Protein AF-A0A3B3ZY08-F1 (afdb_monomer_lite)

Structure (mmCIF, N/CA/C/O backbone):
data_AF-A0A3B3ZY08-F1
#
_entry.id   AF-A0A3B3ZY08-F1
#
loop_
_atom_site.group_PDB
_atom_site.id
_atom_site.type_symbol
_atom_site.label_atom_id
_atom_site.label_alt_id
_atom_site.label_comp_id
_atom_site.label_asym_id
_atom_site.label_entity_id
_atom_site.label_seq_id
_atom_site.pdbx_PDB_ins_code
_atom_site.Cartn_x
_atom_site.Cartn_y
_atom_site.Cartn_z
_atom_site.occupancy
_atom_site.B_iso_or_equiv
_atom_site.auth_seq_id
_atom_site.auth_comp_id
_atom_site.auth_asym_id
_atom_site.auth_atom_id
_atom_site.pdbx_PDB_model_num
ATOM 1 N N . MET A 1 1 ? -16.412 -16.515 36.771 1.00 48.78 1 MET A N 1
ATOM 2 C CA . MET A 1 1 ? -16.840 -15.881 35.507 1.00 48.78 1 MET A CA 1
ATOM 3 C C . MET A 1 1 ? -15.886 -16.313 34.415 1.00 48.78 1 MET A C 1
ATOM 5 O O . MET A 1 1 ? -14.696 -16.053 34.522 1.00 48.78 1 MET A O 1
ATOM 9 N N . SER A 1 2 ? -16.398 -17.057 33.443 1.00 55.22 2 SER A N 1
ATOM 10 C CA . SER A 1 2 ? -15.639 -17.601 32.320 1.00 55.22 2 SER A CA 1
ATOM 11 C C . SER A 1 2 ? -15.196 -16.471 31.382 1.00 55.22 2 SER A C 1
ATOM 13 O O . SER A 1 2 ? -16.023 -15.644 31.014 1.00 55.22 2 SER A O 1
ATOM 15 N N . LEU A 1 3 ? -13.926 -16.449 30.965 1.00 60.41 3 LEU A N 1
ATOM 16 C CA . LEU A 1 3 ? -13.352 -15.532 29.957 1.00 60.41 3 LEU A CA 1
ATOM 17 C C . LEU A 1 3 ? -13.955 -15.709 28.539 1.00 60.41 3 LEU A C 1
ATOM 19 O O . LEU A 1 3 ? -13.409 -15.201 27.565 1.00 60.41 3 LEU A O 1
ATOM 23 N N . LEU A 1 4 ? -15.032 -16.488 28.409 1.00 60.06 4 LEU A N 1
ATOM 24 C CA . LEU A 1 4 ? -15.537 -17.033 27.150 1.00 60.06 4 LEU A CA 1
ATOM 25 C C . LEU A 1 4 ? -16.946 -16.530 26.786 1.00 60.06 4 LEU A C 1
ATOM 27 O O . LEU A 1 4 ? -17.534 -17.053 25.846 1.00 60.06 4 LEU A O 1
ATOM 31 N N . ASP A 1 5 ? -17.498 -15.539 27.492 1.00 60.53 5 ASP A N 1
ATOM 32 C CA . ASP A 1 5 ? -18.883 -15.091 27.276 1.00 60.53 5 ASP A CA 1
ATOM 33 C C . ASP A 1 5 ? -18.957 -13.676 26.672 1.00 60.53 5 ASP A C 1
ATOM 35 O O . ASP A 1 5 ? -19.109 -12.670 27.364 1.00 60.53 5 ASP A O 1
ATOM 39 N N . GLY A 1 6 ? -18.778 -13.595 25.352 1.00 70.19 6 GLY A N 1
ATOM 40 C CA . GLY A 1 6 ? -18.955 -12.382 24.553 1.00 70.19 6 GLY A CA 1
ATOM 41 C C . GLY A 1 6 ? -18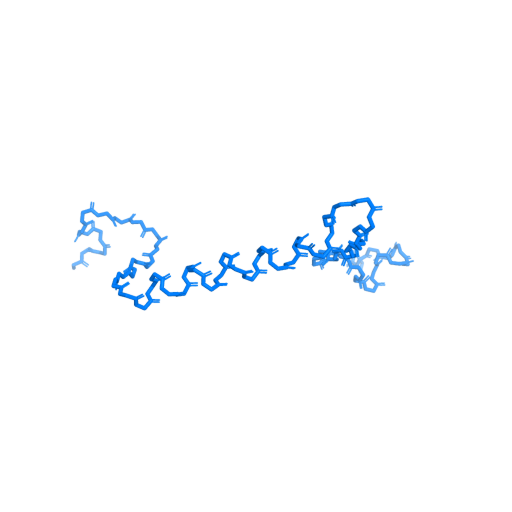.969 -12.724 23.056 1.00 70.19 6 GLY A C 1
ATOM 42 O O . GLY A 1 6 ? -18.166 -13.552 22.628 1.00 70.19 6 GLY A O 1
ATOM 43 N N . PRO A 1 7 ? -19.856 -12.127 22.235 1.00 63.69 7 PRO A N 1
ATOM 44 C CA . PRO A 1 7 ? -20.336 -12.720 20.978 1.00 63.69 7 PRO A CA 1
ATOM 45 C C . PRO A 1 7 ? -19.316 -12.857 19.836 1.00 63.69 7 PRO A C 1
ATOM 47 O O . PRO A 1 7 ? -19.693 -13.331 18.772 1.00 63.69 7 PRO A O 1
ATOM 50 N N . LEU A 1 8 ? -18.044 -12.495 20.019 1.00 60.62 8 LEU A N 1
ATOM 51 C CA . LEU A 1 8 ? -16.961 -12.728 19.060 1.00 60.62 8 LEU A CA 1
ATOM 52 C C . LEU A 1 8 ? -15.626 -12.804 19.820 1.00 60.62 8 LEU A C 1
ATOM 54 O O . LEU A 1 8 ? -14.908 -11.808 19.902 1.00 60.62 8 LEU A O 1
ATOM 58 N N . ASN A 1 9 ? -15.277 -13.963 20.388 1.00 65.00 9 ASN A N 1
ATOM 59 C CA . ASN A 1 9 ? -13.918 -14.186 20.891 1.00 65.00 9 ASN A CA 1
ATOM 60 C C . ASN A 1 9 ? -12.959 -14.381 19.704 1.00 65.00 9 ASN A C 1
ATOM 62 O O . ASN A 1 9 ? -12.591 -15.495 19.339 1.00 65.00 9 ASN A O 1
ATOM 66 N N . VAL A 1 10 ? -12.620 -13.273 19.051 1.00 64.81 10 VAL A N 1
ATOM 67 C CA . VAL A 1 10 ? -11.470 -13.185 18.158 1.00 64.81 10 VAL A CA 1
ATOM 68 C C . VAL A 1 10 ? -10.285 -12.842 19.050 1.00 64.81 10 VAL A C 1
ATOM 70 O O . VAL A 1 10 ? -10.359 -11.875 19.805 1.00 64.81 10 VAL A O 1
ATOM 73 N N . LEU A 1 11 ? -9.189 -13.599 18.965 1.00 72.50 11 LEU A N 1
ATOM 74 C CA . LEU A 1 11 ? -7.907 -13.171 19.526 1.00 72.50 11 LEU A CA 1
ATOM 75 C C . LEU A 1 11 ? -7.490 -11.873 18.808 1.00 72.50 11 LEU A C 1
ATOM 77 O O . LEU A 1 11 ? -6.881 -11.915 17.743 1.00 72.50 11 LEU A O 1
ATOM 81 N N . GLY A 1 12 ? -7.902 -10.714 19.327 1.00 71.94 12 GLY A N 1
ATOM 82 C CA . GLY A 1 12 ? -7.675 -9.430 18.672 1.00 71.94 12 GLY A CA 1
ATOM 83 C C . GLY A 1 12 ? -8.388 -8.257 19.343 1.00 71.94 12 GLY A C 1
ATOM 84 O O . GLY A 1 12 ? -9.446 -8.399 19.949 1.00 71.94 12 GLY A O 1
ATOM 85 N N . GLN A 1 13 ? -7.800 -7.068 19.216 1.00 77.62 13 GLN A N 1
ATOM 86 C CA . GLN A 1 13 ? -8.368 -5.826 19.735 1.00 77.62 13 GLN A CA 1
ATOM 87 C C . GLN A 1 13 ? -9.140 -5.105 18.623 1.00 77.62 13 GLN A C 1
ATOM 89 O O . GLN A 1 13 ? -8.551 -4.680 17.629 1.00 77.62 13 GLN A O 1
ATOM 94 N N . ARG A 1 14 ? -10.457 -4.928 18.784 1.00 80.00 14 ARG A N 1
ATOM 95 C CA . ARG A 1 14 ? -11.266 -4.117 17.861 1.00 80.00 14 ARG A CA 1
ATOM 96 C C . ARG A 1 14 ? -11.229 -2.654 18.289 1.00 80.00 14 ARG A C 1
ATOM 98 O O . ARG A 1 14 ? -11.759 -2.300 19.336 1.00 80.00 14 ARG A O 1
ATOM 105 N N . THR A 1 15 ? -10.659 -1.799 17.451 1.00 83.19 15 THR A N 1
ATOM 106 C CA . THR A 1 15 ? -10.714 -0.340 17.601 1.00 83.19 15 THR A CA 1
ATOM 107 C C . THR A 1 15 ? -11.641 0.256 16.535 1.00 83.19 15 THR A C 1
ATOM 109 O O . THR A 1 15 ? -11.877 -0.334 15.480 1.00 83.19 15 THR A O 1
ATOM 112 N N . SER A 1 16 ? -12.275 1.395 16.816 1.00 87.94 16 SER A N 1
ATOM 113 C CA . SER A 1 16 ? -13.222 2.047 15.897 1.00 87.94 16 SER A CA 1
ATOM 114 C C . SER A 1 16 ? -13.199 3.566 16.079 1.00 87.94 16 SER A C 1
ATOM 116 O O . SER A 1 16 ? -12.744 4.059 17.107 1.00 87.94 16 SER A O 1
ATOM 118 N N . GLY A 1 17 ? -13.686 4.304 15.078 1.00 93.19 17 GLY A N 1
ATOM 119 C CA . GLY A 1 17 ? -13.715 5.770 15.075 1.00 93.19 17 GLY A CA 1
ATOM 120 C C . GLY A 1 17 ? -12.730 6.403 14.091 1.00 93.19 17 GLY A C 1
ATOM 121 O O . GLY A 1 17 ? -12.041 5.710 13.341 1.00 93.19 17 GLY A O 1
ATOM 122 N N . GLU A 1 18 ? -12.684 7.736 14.085 1.00 94.25 18 GLU A N 1
ATOM 123 C CA . GLU A 1 18 ? -11.911 8.515 13.108 1.00 94.25 18 GLU A CA 1
ATOM 124 C C . GLU A 1 18 ? -10.409 8.249 13.189 1.00 94.25 18 GLU A C 1
ATOM 126 O O . GLU A 1 18 ? -9.759 8.045 12.171 1.00 94.25 18 GLU A O 1
ATOM 131 N N . PHE A 1 19 ? -9.872 8.150 14.404 1.00 93.50 19 PHE A N 1
ATOM 132 C CA . PHE A 1 19 ? -8.449 7.913 14.628 1.00 93.50 19 PHE A CA 1
ATOM 133 C C . PHE A 1 19 ? -7.939 6.642 13.928 1.00 93.50 19 PHE A C 1
ATOM 135 O O . PHE A 1 19 ? -6.898 6.668 13.276 1.00 93.50 19 PHE A O 1
ATOM 142 N N . VAL A 1 20 ? -8.711 5.552 13.993 1.00 93.12 20 VAL A N 1
ATOM 143 C CA . VAL A 1 20 ? -8.368 4.277 13.342 1.00 93.12 20 VAL A CA 1
ATOM 144 C C . VAL A 1 20 ? -8.391 4.417 11.819 1.00 93.12 20 VAL A C 1
ATOM 146 O O . VAL A 1 20 ? -7.524 3.877 11.136 1.00 93.12 20 VAL A O 1
ATOM 149 N N . ARG A 1 21 ? -9.338 5.187 11.265 1.00 94.75 21 ARG A N 1
ATOM 150 C CA . ARG A 1 21 ? -9.386 5.469 9.821 1.00 94.75 21 ARG A CA 1
ATOM 151 C C . ARG A 1 21 ? -8.159 6.253 9.371 1.00 94.75 21 ARG A C 1
ATOM 153 O O . ARG A 1 21 ? -7.520 5.858 8.399 1.00 94.75 21 ARG A O 1
ATOM 160 N N . THR A 1 22 ? -7.789 7.298 10.107 1.00 96.75 22 THR A N 1
ATOM 161 C CA . THR A 1 22 ? -6.593 8.100 9.820 1.00 96.75 22 THR A CA 1
ATOM 162 C C . THR A 1 22 ? -5.325 7.252 9.886 1.00 96.75 22 THR A C 1
ATOM 164 O O . THR A 1 22 ? -4.500 7.319 8.977 1.00 96.75 22 THR A O 1
ATOM 167 N N . GLN A 1 23 ? -5.181 6.397 10.905 1.00 95.38 23 GLN A N 1
ATOM 168 C CA . GLN A 1 23 ? -4.055 5.462 11.010 1.00 95.38 23 GLN A CA 1
ATOM 169 C C . GLN A 1 23 ? -3.977 4.499 9.823 1.00 95.38 23 GLN A C 1
ATOM 171 O O . GLN A 1 23 ? -2.900 4.319 9.257 1.00 95.38 23 GLN A O 1
ATOM 176 N N . ASN A 1 24 ? -5.109 3.935 9.400 1.00 95.25 24 ASN A N 1
ATOM 177 C CA . ASN A 1 24 ? -5.153 3.025 8.256 1.00 95.25 24 ASN A CA 1
ATOM 178 C C . ASN A 1 24 ? -4.749 3.724 6.950 1.00 95.25 24 ASN A C 1
ATOM 180 O O . ASN A 1 24 ? -3.992 3.160 6.160 1.00 95.25 24 ASN A O 1
ATOM 184 N N . VAL A 1 25 ? -5.200 4.964 6.732 1.00 97.31 25 VAL A N 1
ATOM 185 C CA . VAL A 1 25 ? -4.811 5.758 5.553 1.00 97.31 25 VAL A CA 1
ATOM 186 C C . VAL A 1 25 ? -3.317 6.070 5.575 1.00 97.31 25 VAL A C 1
ATOM 188 O O . VAL A 1 25 ? -2.652 5.916 4.552 1.00 97.31 25 VAL A O 1
ATOM 191 N N . MET A 1 26 ? -2.764 6.454 6.729 1.00 97.62 26 MET A N 1
ATOM 192 C CA . MET A 1 26 ? -1.324 6.687 6.866 1.00 97.62 26 MET A CA 1
ATOM 193 C C . MET A 1 26 ? -0.517 5.417 6.588 1.00 97.62 26 MET A C 1
ATOM 195 O O . MET A 1 26 ? 0.457 5.473 5.843 1.00 97.62 26 MET A O 1
ATOM 199 N N . ALA A 1 27 ? -0.935 4.266 7.120 1.00 96.69 27 ALA A N 1
ATOM 200 C CA . ALA A 1 27 ? -0.274 2.990 6.862 1.00 96.69 27 ALA A CA 1
ATOM 201 C C . ALA A 1 27 ? -0.281 2.640 5.363 1.00 96.69 27 ALA A C 1
ATOM 203 O O . ALA A 1 27 ? 0.767 2.329 4.794 1.00 96.69 27 ALA A O 1
ATOM 204 N N . ALA A 1 28 ? -1.435 2.769 4.702 1.00 97.88 28 ALA A N 1
ATOM 205 C CA . ALA A 1 28 ? -1.559 2.529 3.267 1.00 97.88 28 ALA A CA 1
ATOM 206 C C . ALA A 1 28 ? -0.694 3.495 2.439 1.00 97.88 28 ALA A C 1
ATOM 208 O O . ALA A 1 28 ? -0.009 3.069 1.509 1.00 97.88 28 ALA A O 1
ATOM 209 N N . ALA A 1 29 ? -0.673 4.781 2.798 1.00 97.75 29 ALA A N 1
ATOM 210 C CA . ALA A 1 29 ? 0.154 5.785 2.134 1.00 97.75 29 ALA A CA 1
ATOM 211 C C . ALA A 1 29 ? 1.654 5.486 2.286 1.00 97.75 29 ALA A C 1
ATOM 213 O O . ALA A 1 29 ? 2.408 5.630 1.323 1.00 97.75 29 ALA A O 1
ATOM 214 N N . THR A 1 30 ? 2.088 5.026 3.462 1.00 96.69 30 THR A N 1
ATOM 215 C CA . THR A 1 30 ? 3.475 4.609 3.706 1.00 96.69 30 THR A CA 1
ATOM 216 C C . THR A 1 30 ? 3.870 3.455 2.792 1.00 96.69 30 THR A C 1
ATOM 218 O O . THR A 1 30 ? 4.884 3.552 2.104 1.00 96.69 30 THR A O 1
ATOM 221 N N . ILE A 1 31 ? 3.043 2.409 2.702 1.00 95.50 31 ILE A N 1
ATOM 222 C CA . ILE A 1 31 ? 3.297 1.267 1.808 1.00 95.50 31 ILE A CA 1
ATOM 223 C C . ILE A 1 31 ? 3.328 1.722 0.344 1.00 95.50 31 ILE A C 1
ATOM 225 O O . ILE A 1 31 ? 4.239 1.363 -0.403 1.00 95.50 31 ILE A O 1
ATOM 229 N N . ALA A 1 32 ? 2.385 2.575 -0.062 1.00 96.69 32 ALA A N 1
ATOM 230 C CA . ALA A 1 32 ? 2.358 3.135 -1.409 1.00 96.69 32 ALA A CA 1
ATOM 231 C C . ALA A 1 32 ? 3.638 3.922 -1.731 1.00 96.69 32 ALA A C 1
ATOM 233 O O . ALA A 1 32 ? 4.156 3.833 -2.840 1.00 96.69 32 ALA A O 1
ATOM 234 N N . ASN A 1 33 ? 4.184 4.669 -0.771 1.00 94.75 33 ASN A N 1
ATOM 235 C CA . ASN A 1 33 ? 5.425 5.416 -0.963 1.00 94.75 33 ASN A CA 1
ATOM 236 C C . ASN A 1 33 ? 6.658 4.509 -1.107 1.00 94.75 33 ASN A C 1
ATOM 238 O O . ASN A 1 33 ? 7.559 4.866 -1.864 1.00 94.75 33 ASN A O 1
ATOM 242 N N . ILE A 1 34 ? 6.687 3.337 -0.459 1.00 93.50 34 ILE A N 1
ATOM 243 C CA . ILE A 1 34 ? 7.772 2.351 -0.622 1.00 93.50 34 ILE A CA 1
ATOM 244 C C . ILE A 1 34 ? 7.866 1.904 -2.084 1.00 93.50 34 ILE A C 1
ATOM 246 O O . ILE A 1 34 ? 8.941 1.965 -2.684 1.00 93.50 34 ILE A O 1
ATOM 250 N N . VAL A 1 35 ? 6.732 1.507 -2.668 1.00 94.06 35 VAL A N 1
ATOM 251 C CA . VAL A 1 35 ? 6.682 1.004 -4.049 1.00 94.06 35 VAL A CA 1
ATOM 252 C C . VAL A 1 35 ? 6.719 2.121 -5.088 1.00 94.06 35 VAL A C 1
ATOM 254 O O . VAL A 1 35 ? 7.197 1.897 -6.193 1.00 94.06 35 VAL A O 1
ATOM 257 N N . LYS A 1 36 ? 6.283 3.343 -4.745 1.00 95.19 36 LYS A N 1
ATOM 258 C CA . LYS A 1 36 ? 6.248 4.498 -5.661 1.00 95.19 36 LYS A CA 1
ATOM 259 C C . LYS A 1 36 ? 7.596 4.760 -6.324 1.00 95.19 36 LYS A C 1
ATOM 261 O O . LYS A 1 36 ? 7.641 5.030 -7.518 1.00 95.19 36 LYS A O 1
ATOM 266 N N . SER A 1 37 ? 8.686 4.662 -5.566 1.00 93.19 37 SER A N 1
ATOM 267 C CA . SER A 1 37 ? 10.033 4.871 -6.110 1.00 93.19 37 SER A CA 1
ATOM 268 C C . SER A 1 37 ? 10.510 3.763 -7.053 1.00 93.19 37 SER A C 1
ATOM 270 O O . SER A 1 37 ? 11.503 3.970 -7.731 1.00 93.19 37 SER A O 1
ATOM 272 N N . SER A 1 38 ? 9.820 2.622 -7.108 1.00 93.81 38 SER A N 1
ATOM 273 C CA . SER A 1 38 ? 10.173 1.446 -7.916 1.00 93.81 38 SER A CA 1
ATOM 274 C C . SER A 1 38 ? 9.299 1.292 -9.167 1.00 93.81 38 SER A C 1
ATOM 276 O O . SER A 1 38 ? 9.396 0.291 -9.869 1.00 93.81 38 SER A O 1
ATOM 278 N N . LEU A 1 39 ? 8.425 2.262 -9.456 1.00 93.06 39 LEU A N 1
ATOM 279 C CA . LEU A 1 39 ? 7.499 2.204 -10.588 1.00 93.06 39 LEU A CA 1
ATOM 280 C C . LEU A 1 39 ? 8.072 2.869 -11.847 1.00 93.06 39 LEU A C 1
ATOM 282 O O . LEU A 1 39 ? 8.646 3.955 -11.791 1.00 93.06 39 LEU A O 1
ATOM 286 N N . GLY A 1 40 ? 7.797 2.259 -13.002 1.00 91.19 40 GLY A N 1
ATOM 287 C CA . GLY A 1 40 ? 8.126 2.798 -14.322 1.00 91.19 40 GLY A CA 1
ATOM 288 C C . GLY A 1 40 ? 9.486 2.341 -14.866 1.00 91.19 40 GLY A C 1
ATOM 289 O O . GLY A 1 40 ? 10.214 1.613 -14.198 1.00 91.19 40 GLY A O 1
ATOM 290 N N . PRO A 1 41 ? 9.847 2.769 -16.090 1.00 88.94 41 PRO A N 1
ATOM 291 C CA . PRO A 1 41 ? 11.071 2.327 -16.772 1.00 88.94 41 PRO A CA 1
ATOM 292 C C . PRO A 1 41 ? 12.371 2.807 -16.102 1.00 88.94 41 PRO A C 1
ATOM 294 O O . PRO A 1 41 ? 13.447 2.357 -16.474 1.00 88.94 41 PRO A O 1
ATOM 297 N N . VAL A 1 42 ? 12.269 3.721 -15.132 1.00 93.31 42 VAL A N 1
ATOM 298 C CA . VAL A 1 42 ? 13.377 4.273 -14.331 1.00 93.31 42 VAL A CA 1
ATOM 299 C C . VAL A 1 42 ? 13.142 4.079 -12.827 1.00 93.31 42 VAL A C 1
ATOM 301 O O . VAL A 1 42 ? 13.622 4.862 -12.009 1.00 93.31 42 VAL A O 1
ATOM 304 N N . GLY A 1 43 ? 12.345 3.072 -12.457 1.00 94.06 43 GLY A N 1
ATOM 305 C CA . GLY A 1 43 ? 12.128 2.710 -11.060 1.00 94.06 43 GLY A CA 1
ATOM 306 C C . GLY A 1 43 ? 13.438 2.330 -10.362 1.00 94.06 43 GLY A C 1
ATOM 307 O O . GLY A 1 43 ? 14.335 1.752 -10.967 1.00 94.06 43 GLY A O 1
ATOM 308 N N . LEU A 1 44 ? 13.545 2.671 -9.080 1.00 93.94 44 LEU A N 1
ATOM 309 C CA . LEU A 1 44 ? 14.655 2.298 -8.209 1.00 93.94 44 LEU A CA 1
ATOM 310 C C . LEU A 1 44 ? 14.430 0.914 -7.600 1.00 93.94 44 LEU A C 1
ATOM 312 O O . LEU A 1 44 ? 13.340 0.615 -7.100 1.00 93.94 44 LEU A O 1
ATOM 316 N N . ASP A 1 45 ? 15.496 0.125 -7.529 1.00 92.50 45 ASP A N 1
ATOM 317 C CA . ASP A 1 45 ? 15.478 -1.164 -6.846 1.00 92.50 45 ASP A CA 1
ATOM 318 C C . ASP A 1 45 ? 15.469 -0.994 -5.322 1.00 92.50 45 ASP A C 1
ATOM 320 O O . ASP A 1 45 ? 16.033 -0.049 -4.757 1.00 92.50 45 ASP A O 1
ATOM 324 N N . LYS A 1 46 ? 14.818 -1.933 -4.632 1.00 91.81 46 LYS A N 1
ATOM 325 C CA . LYS A 1 46 ? 14.849 -2.036 -3.171 1.00 91.81 46 LYS A CA 1
ATOM 326 C C . LYS A 1 46 ? 15.622 -3.283 -2.776 1.00 91.81 46 LYS A C 1
ATOM 328 O O . LYS A 1 46 ? 15.311 -4.374 -3.239 1.00 91.81 46 LYS A O 1
ATOM 333 N N . MET A 1 47 ? 16.587 -3.119 -1.877 1.00 90.88 47 MET A N 1
ATOM 334 C CA . MET A 1 47 ? 17.212 -4.240 -1.186 1.00 90.88 47 MET A CA 1
ATOM 335 C C . MET A 1 47 ? 16.407 -4.515 0.083 1.00 90.88 47 MET A C 1
ATOM 337 O O . MET A 1 47 ? 16.478 -3.750 1.043 1.00 90.88 47 MET A O 1
ATOM 341 N N . LEU A 1 48 ? 15.591 -5.565 0.046 1.00 87.38 48 LEU A N 1
ATOM 342 C CA . LEU A 1 48 ? 14.841 -6.045 1.202 1.00 87.38 48 LEU A CA 1
ATOM 343 C C . LEU A 1 48 ? 15.667 -7.141 1.869 1.00 87.38 48 LEU A C 1
ATOM 345 O O . LEU A 1 48 ? 16.063 -8.106 1.219 1.00 87.38 48 LEU A O 1
ATOM 349 N N . VAL A 1 49 ? 15.971 -6.945 3.146 1.00 86.12 49 VAL A N 1
ATOM 350 C CA . VAL A 1 49 ? 16.714 -7.900 3.963 1.00 86.12 49 VAL A CA 1
ATOM 3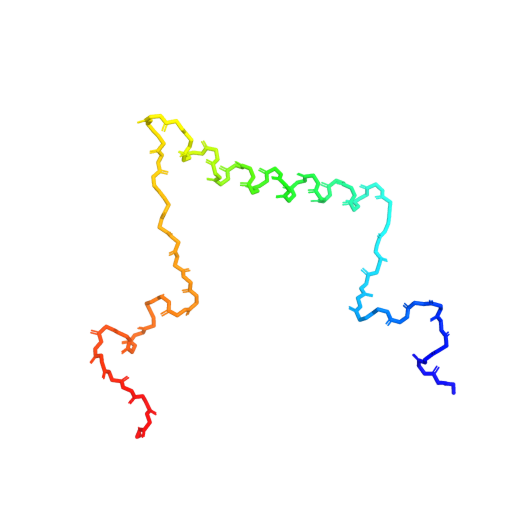51 C C . VAL A 1 49 ? 15.748 -8.399 5.024 1.00 86.12 49 VAL A C 1
ATOM 353 O O . VAL A 1 49 ? 15.272 -7.609 5.836 1.00 86.12 49 VAL A O 1
ATOM 356 N N . ASP A 1 50 ? 15.431 -9.688 4.970 1.00 85.31 50 ASP A N 1
ATOM 357 C CA . ASP A 1 50 ? 14.608 -10.348 5.984 1.00 85.31 50 ASP A CA 1
ATOM 358 C C . ASP A 1 50 ? 15.422 -10.590 7.265 1.00 85.31 50 ASP A C 1
ATOM 360 O O . ASP A 1 50 ? 16.646 -10.477 7.260 1.00 85.31 50 ASP A O 1
ATOM 364 N N . ASP A 1 51 ? 14.771 -11.006 8.353 1.00 78.88 51 ASP A N 1
ATOM 365 C CA . ASP A 1 51 ? 15.415 -11.217 9.664 1.00 78.88 51 ASP A CA 1
ATOM 366 C C . ASP A 1 51 ? 16.554 -12.265 9.654 1.00 78.88 51 ASP A C 1
ATOM 368 O O . ASP A 1 51 ? 17.394 -12.301 10.552 1.00 78.88 51 ASP A O 1
ATOM 372 N N . ILE A 1 52 ? 16.607 -13.124 8.630 1.00 73.19 52 ILE A N 1
ATOM 373 C CA . ILE A 1 52 ? 17.672 -14.124 8.404 1.00 73.19 52 ILE A CA 1
ATOM 374 C C . ILE A 1 52 ? 18.831 -13.532 7.575 1.00 73.19 52 ILE A C 1
ATOM 376 O O . ILE A 1 52 ? 19.949 -14.059 7.537 1.00 73.19 52 ILE A O 1
ATOM 380 N N . GLY A 1 53 ? 18.576 -12.425 6.888 1.00 64.44 53 GLY A N 1
ATOM 381 C CA . GLY A 1 53 ? 19.501 -11.752 6.001 1.00 64.44 53 GLY A CA 1
ATOM 382 C C . GLY A 1 53 ? 20.614 -11.064 6.782 1.00 64.44 53 GLY A C 1
ATOM 383 O O . GLY A 1 53 ? 20.420 -10.024 7.399 1.00 64.44 53 GLY A O 1
ATOM 384 N N . PHE A 1 54 ? 21.812 -11.643 6.690 1.00 57.81 54 PHE A N 1
ATOM 385 C CA . PHE A 1 54 ? 23.065 -11.126 7.252 1.00 57.81 54 PHE A CA 1
ATOM 386 C C . PHE A 1 54 ? 23.260 -11.309 8.767 1.00 57.81 54 PHE A C 1
ATOM 388 O O . PHE A 1 54 ? 23.942 -10.523 9.424 1.00 57.81 54 PHE A O 1
ATOM 395 N N . GLY A 1 55 ? 22.755 -12.410 9.330 1.00 61.22 55 GLY A N 1
ATOM 396 C CA . GLY A 1 55 ? 23.320 -12.924 10.578 1.00 61.22 55 GLY A CA 1
ATOM 397 C C . GLY A 1 55 ? 24.807 -13.289 10.385 1.00 61.22 55 GLY A C 1
ATOM 398 O O . GLY A 1 55 ? 25.153 -13.844 9.335 1.00 61.22 55 GLY A O 1
ATOM 399 N N . PRO A 1 56 ? 25.694 -13.046 11.373 1.00 57.62 56 PRO A N 1
ATOM 400 C CA . PRO A 1 56 ? 27.139 -13.303 11.256 1.00 57.62 56 PRO A CA 1
ATOM 401 C C . PRO A 1 56 ? 27.480 -14.766 10.918 1.00 57.62 56 PRO A C 1
ATOM 403 O O . PRO A 1 56 ? 28.573 -15.059 10.446 1.00 57.62 56 PRO A O 1
ATOM 406 N N . TRP A 1 57 ? 26.527 -15.676 11.113 1.00 58.69 57 TRP A N 1
ATOM 407 C CA . TRP A 1 57 ? 26.655 -17.113 10.888 1.00 58.69 57 TRP A CA 1
ATOM 408 C C . TRP A 1 57 ? 26.484 -17.541 9.419 1.00 58.69 57 TRP A C 1
ATOM 410 O O . TRP A 1 57 ? 27.058 -18.548 9.010 1.00 58.69 57 TRP A O 1
ATOM 420 N N . ASN A 1 58 ? 25.753 -16.775 8.595 1.00 57.31 58 ASN A N 1
ATOM 421 C CA . ASN A 1 58 ? 25.427 -17.180 7.216 1.00 57.31 58 ASN A CA 1
ATOM 422 C C . ASN A 1 58 ? 26.534 -16.844 6.195 1.00 57.31 58 ASN A C 1
ATOM 424 O O . ASN A 1 58 ? 26.572 -17.401 5.105 1.00 57.31 58 ASN A O 1
ATOM 428 N N . ILE A 1 59 ? 27.462 -15.953 6.550 1.00 58.81 59 ILE A N 1
ATOM 429 C CA . ILE A 1 59 ? 28.590 -15.553 5.685 1.00 58.81 59 ILE A CA 1
ATOM 430 C C . ILE A 1 59 ? 29.749 -16.559 5.781 1.00 58.81 59 ILE A C 1
ATOM 432 O O . ILE A 1 59 ? 30.567 -16.653 4.871 1.00 58.81 59 ILE A O 1
ATOM 436 N N . ILE A 1 60 ? 29.809 -17.329 6.872 1.00 61.09 60 ILE A N 1
ATOM 437 C CA . ILE A 1 60 ? 30.937 -18.215 7.202 1.00 61.09 60 ILE A CA 1
ATOM 438 C C . ILE A 1 60 ? 30.568 -19.704 7.262 1.00 61.09 60 ILE A C 1
ATOM 440 O O . ILE A 1 60 ? 31.432 -20.526 7.545 1.00 61.09 60 ILE A O 1
ATOM 444 N N . GLY A 1 61 ? 29.309 -20.076 7.002 1.00 55.56 61 GLY A N 1
ATOM 445 C CA . GLY A 1 61 ? 28.880 -21.482 7.002 1.00 55.56 61 GLY A CA 1
ATOM 446 C C . GLY A 1 61 ? 29.019 -22.193 8.355 1.00 55.56 61 GLY A C 1
ATOM 447 O O . GLY A 1 61 ? 29.063 -23.422 8.395 1.00 55.56 61 GLY A O 1
ATOM 44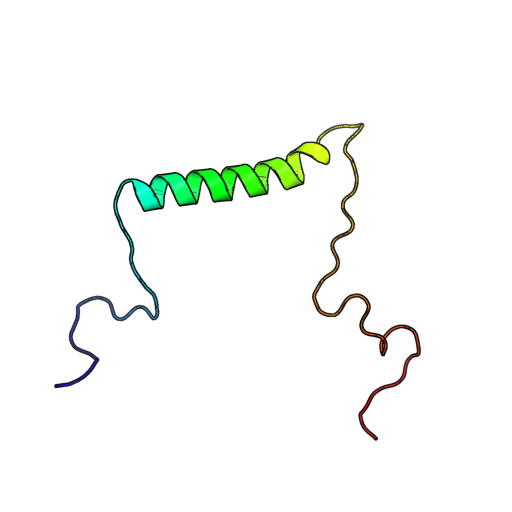8 N N . LEU A 1 62 ? 29.098 -21.451 9.465 1.00 59.00 62 LEU A N 1
ATOM 449 C CA . LEU A 1 62 ? 29.210 -22.029 10.804 1.00 59.00 62 LEU A CA 1
ATOM 450 C C . LEU A 1 62 ? 27.819 -22.166 11.426 1.00 59.00 62 LEU A C 1
ATOM 452 O O . LEU A 1 62 ? 27.195 -21.193 11.843 1.00 59.00 62 LEU A O 1
ATOM 456 N N . ASN A 1 63 ? 27.343 -23.406 11.469 1.00 61.66 63 ASN A N 1
ATOM 457 C CA . ASN A 1 63 ? 26.176 -23.833 12.231 1.00 61.66 63 ASN A CA 1
ATOM 458 C C . ASN A 1 63 ? 26.511 -23.830 13.742 1.00 61.66 63 ASN A C 1
ATOM 460 O O . ASN A 1 63 ? 27.488 -24.483 14.110 1.00 61.66 63 ASN A O 1
ATOM 464 N N . PRO A 1 64 ? 25.728 -23.184 14.631 1.00 56.41 64 PRO A N 1
ATOM 465 C CA . PRO A 1 64 ? 25.994 -23.163 16.071 1.00 56.41 64 PRO A CA 1
ATOM 466 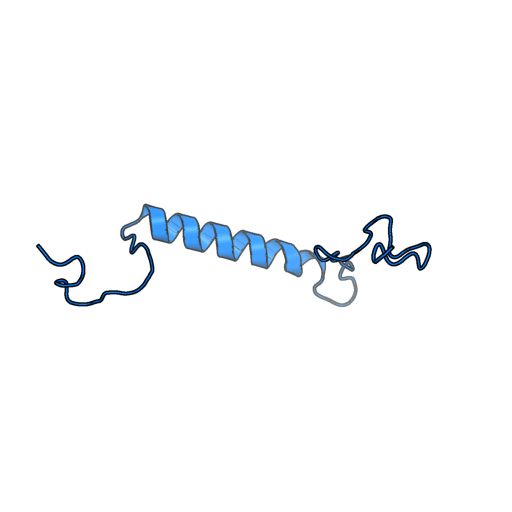C C . PRO A 1 64 ? 25.452 -24.407 16.805 1.00 56.41 64 PRO A C 1
ATOM 468 O O . PRO A 1 64 ? 25.071 -24.324 17.968 1.00 56.41 64 PRO A O 1
ATOM 471 N N . LEU A 1 65 ? 25.375 -25.564 16.140 1.00 53.31 65 LEU A N 1
ATOM 472 C CA . LEU A 1 65 ? 24.965 -26.833 16.760 1.00 53.31 65 LEU A CA 1
ATOM 473 C C . LEU A 1 65 ? 26.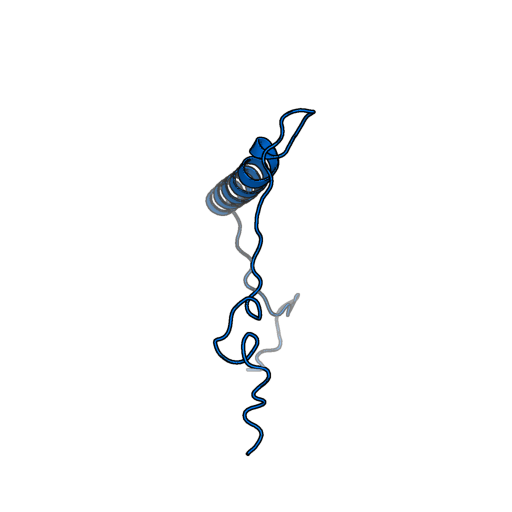152 -27.675 17.277 1.00 53.31 65 LEU A C 1
ATOM 475 O O . LEU A 1 65 ? 26.066 -28.902 17.318 1.00 53.31 65 LEU A O 1
ATOM 479 N N . ILE A 1 66 ? 27.231 -27.015 17.717 1.00 50.59 66 ILE A N 1
ATOM 480 C CA . ILE A 1 66 ? 28.231 -27.542 18.664 1.00 50.59 66 ILE A CA 1
ATOM 481 C C . ILE A 1 66 ? 28.492 -26.469 19.719 1.00 50.59 66 ILE A C 1
ATOM 483 O O . ILE A 1 66 ? 28.662 -25.299 19.306 1.00 50.59 66 ILE A O 1
#

Organism: NCBI:txid409849

InterPro domains:
  IPR002194 Chaperonin TCP-1, conserved site [PS00750] (36-48)
  IPR027413 GroEL-like equatorial domain superfamily [G3DSA:1.10.560.10] (8-59)
  IPR027413 GroEL-like equatorial domain superfamily [SSF48592] (13-53)

Sequence (66 aa):
MSLLDGPLNVLGQRTSGEFVRTQNVMAAATIANIVKSSLGPVGLDKMLVDDIGFGPWNIIGLNPLI

Fol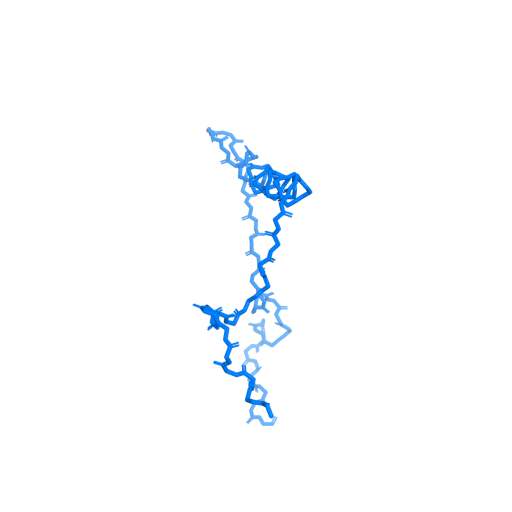dseek 3Di:
DDPPPDDDPDPDDDDDDDVVVVVVVVVVVVVCVVCVQQDDPNRDDDDDADPVRDDVCVVPVDDPPD

pLDDT: mean 79.29, std 16.39, range [48.78, 97.88]

Radius of gyration: 21.65 Å; chains: 1; bounding box: 51×36×52 Å

Secondary structure (DSSP, 8-state):
--TT-SS---SS----SHHHHHHHHHHHHHHHHHHHTT-STTPPP-----TTTT-TTTTTT--S--